Protein AF-A0A7V6X2U0-F1 (afdb_monomer_lite)

pLDDT: mean 84.94, std 12.55, range [44.94, 97.94]

Radius of gyration: 14.76 Å; chains: 1; bounding box: 34×36×32 Å

Foldseek 3Di:
DVVQLVVCVVPNDPVSNVVVVVVVVVVVQVVCVVVPHHPVNVLVVLLVVLVVCVVVDDPVCVPPVPSVVVNVVSVVVPD

Sequence (79 aa):
SVASLLRSMVNGGEDLIADCLAGIIMTAYILGKRVGVAYVRVDQRLKEKVGAGIREGHQIEEWYGDLSSLLKYLEGRKR

Secondary structure (DSSP, 8-state):
-HHHHHHHHHH--HHHHHHHHHHHHHHHHHHHHHTT--HHHHHHHHHHHHHHHHHT--THHHHH-HHHHHHHHHHHTT-

Structure (mmCIF, N/CA/C/O backbone):
data_AF-A0A7V6X2U0-F1
#
_entry.id   AF-A0A7V6X2U0-F1
#
loop_
_atom_site.group_PDB
_atom_site.id
_atom_site.type_symbol
_atom_site.label_atom_id
_atom_site.label_alt_id
_atom_site.label_comp_id
_atom_site.label_asym_id
_atom_site.label_entity_id
_atom_site.label_seq_id
_atom_site.pdbx_PDB_ins_code
_atom_site.Cartn_x
_atom_site.Cartn_y
_atom_site.Cartn_z
_atom_site.occupancy
_atom_site.B_iso_or_equiv
_atom_site.auth_seq_id
_atom_site.auth_comp_id
_atom_site.auth_asym_id
_atom_site.auth_atom_id
_atom_site.pdbx_PDB_model_num
ATOM 1 N N . SER A 1 1 ? 12.451 -7.790 -6.486 1.00 71.88 1 SER A N 1
ATOM 2 C CA . SER A 1 1 ? 12.949 -7.036 -5.310 1.00 71.88 1 SER A CA 1
ATOM 3 C C . SER A 1 1 ? 12.788 -5.542 -5.571 1.00 71.88 1 SER A C 1
ATOM 5 O O . SER A 1 1 ? 12.625 -5.172 -6.728 1.00 71.88 1 SER A O 1
ATOM 7 N N . VAL A 1 2 ? 12.859 -4.682 -4.545 1.00 76.38 2 VAL A N 1
ATOM 8 C CA . VAL A 1 2 ? 12.800 -3.210 -4.720 1.00 76.38 2 VAL A CA 1
ATOM 9 C C . VAL A 1 2 ? 13.888 -2.718 -5.686 1.00 76.38 2 VAL A C 1
ATOM 11 O O . VAL A 1 2 ? 13.631 -1.874 -6.531 1.00 76.38 2 VAL A O 1
ATOM 14 N N . ALA A 1 3 ? 15.074 -3.334 -5.658 1.00 74.81 3 ALA A N 1
ATOM 15 C CA . ALA A 1 3 ? 16.144 -3.043 -6.610 1.00 74.81 3 ALA A CA 1
ATOM 16 C C . ALA A 1 3 ? 15.770 -3.357 -8.074 1.00 74.81 3 ALA A C 1
ATOM 18 O O . ALA A 1 3 ? 16.205 -2.652 -8.979 1.00 74.81 3 ALA A O 1
ATOM 19 N N . SER A 1 4 ? 14.969 -4.399 -8.326 1.00 69.25 4 SER A N 1
ATOM 20 C CA . SER A 1 4 ? 14.456 -4.685 -9.673 1.00 69.25 4 SER A CA 1
ATOM 21 C C . SER A 1 4 ? 13.368 -3.702 -10.094 1.00 69.25 4 SER A C 1
ATOM 23 O O . SER A 1 4 ? 13.400 -3.276 -11.237 1.00 69.25 4 SER A O 1
ATOM 25 N N . LEU A 1 5 ? 12.488 -3.271 -9.179 1.00 79.69 5 LEU A N 1
ATOM 26 C CA . LEU A 1 5 ? 11.523 -2.200 -9.461 1.00 79.69 5 LEU A CA 1
ATOM 27 C C . LEU A 1 5 ? 12.245 -0.919 -9.898 1.00 79.69 5 LEU A C 1
ATOM 29 O O . LEU A 1 5 ? 11.934 -0.371 -10.948 1.00 79.69 5 LEU A O 1
ATOM 33 N N . LEU A 1 6 ? 13.252 -0.489 -9.130 1.00 76.69 6 LEU A N 1
ATOM 34 C CA . LEU A 1 6 ? 14.031 0.714 -9.435 1.00 76.69 6 LEU A CA 1
ATOM 35 C C . LEU A 1 6 ? 14.732 0.619 -10.796 1.00 76.69 6 LEU A C 1
ATOM 37 O O . LEU A 1 6 ? 14.778 1.598 -11.528 1.00 76.69 6 LEU A O 1
ATOM 41 N N . ARG A 1 7 ? 15.235 -0.563 -11.174 1.00 75.62 7 ARG A N 1
ATOM 42 C CA . ARG A 1 7 ? 15.804 -0.785 -12.513 1.00 75.62 7 ARG A CA 1
ATOM 43 C C . ARG A 1 7 ? 14.745 -0.753 -13.618 1.00 75.62 7 ARG A C 1
ATOM 45 O O . ARG A 1 7 ? 14.997 -0.151 -14.659 1.00 75.62 7 ARG A O 1
ATOM 52 N N . SER A 1 8 ? 13.578 -1.357 -13.394 1.00 77.38 8 SER A N 1
ATOM 53 C CA . SER A 1 8 ? 12.465 -1.343 -14.352 1.00 77.38 8 SER A CA 1
ATOM 54 C C . SER A 1 8 ? 11.888 0.058 -14.555 1.00 77.38 8 SER A C 1
ATOM 56 O O . SER A 1 8 ? 11.502 0.383 -15.665 1.00 77.38 8 SER A O 1
ATOM 58 N N . MET A 1 9 ? 11.885 0.922 -13.537 1.00 75.75 9 MET A N 1
ATOM 59 C CA . MET A 1 9 ? 11.447 2.319 -13.683 1.00 75.75 9 MET A CA 1
ATOM 60 C C . MET A 1 9 ? 12.386 3.169 -14.553 1.00 75.75 9 MET A C 1
ATOM 62 O O . MET A 1 9 ? 11.956 4.185 -15.086 1.00 75.75 9 MET A O 1
ATOM 66 N N . VAL A 1 10 ? 13.660 2.781 -14.684 1.00 76.88 10 VAL A N 1
ATOM 67 C CA . VAL A 1 10 ? 14.655 3.524 -15.479 1.00 76.88 10 VAL A CA 1
ATOM 68 C C . VAL A 1 10 ? 14.698 3.039 -16.931 1.00 76.88 10 VAL A C 1
ATOM 70 O O . VAL A 1 10 ? 14.883 3.852 -17.829 1.00 76.88 10 VAL A O 1
ATOM 73 N N . ASN A 1 11 ? 14.532 1.731 -17.169 1.00 73.31 11 ASN A N 1
ATOM 74 C CA . ASN A 1 11 ? 14.786 1.108 -18.480 1.00 73.31 11 ASN A CA 1
ATOM 75 C C . ASN A 1 11 ? 13.702 0.113 -18.950 1.00 73.31 11 ASN A C 1
ATOM 77 O O . ASN A 1 11 ? 13.882 -0.536 -19.978 1.00 73.31 11 ASN A O 1
ATOM 81 N N . GLY A 1 12 ? 12.635 -0.099 -18.177 1.00 70.06 12 GLY A N 1
ATOM 82 C CA . GLY A 1 12 ? 11.625 -1.134 -18.421 1.00 70.06 12 GLY A CA 1
ATOM 83 C C . GLY A 1 12 ? 10.303 -0.593 -18.972 1.00 70.06 12 GLY A C 1
ATOM 84 O O . GLY A 1 12 ? 10.005 0.592 -18.860 1.00 70.06 12 GLY A O 1
ATOM 85 N N . GLY A 1 13 ? 9.503 -1.487 -19.561 1.00 82.31 13 GLY A N 1
ATOM 86 C CA . GLY A 1 13 ? 8.118 -1.209 -19.955 1.00 82.31 13 GLY A CA 1
ATOM 87 C C . GLY A 1 13 ? 7.134 -1.329 -18.786 1.00 82.31 13 GLY A C 1
ATOM 88 O O . GLY A 1 13 ? 7.463 -1.906 -17.747 1.00 82.31 13 GLY A O 1
ATOM 89 N N . GLU A 1 14 ? 5.921 -0.807 -18.975 1.00 85.06 14 GLU A N 1
ATOM 90 C CA . GLU A 1 14 ? 4.843 -0.766 -17.972 1.00 85.06 14 GLU A CA 1
ATOM 91 C C . GLU A 1 14 ? 4.590 -2.129 -17.302 1.00 85.06 14 GLU A C 1
ATOM 93 O O . GLU A 1 14 ? 4.546 -2.208 -16.073 1.00 85.06 14 GLU A O 1
ATOM 98 N N . ASP A 1 15 ? 4.560 -3.215 -18.080 1.00 87.88 15 ASP A N 1
ATOM 99 C CA . ASP A 1 15 ? 4.345 -4.579 -17.575 1.00 87.88 15 ASP A CA 1
ATOM 100 C C . ASP A 1 15 ? 5.423 -5.028 -16.575 1.00 87.88 15 ASP A C 1
ATOM 102 O O . ASP A 1 15 ? 5.121 -5.616 -15.537 1.00 87.88 15 ASP A O 1
ATOM 106 N N . LEU A 1 16 ? 6.694 -4.690 -16.824 1.00 86.44 16 LEU A N 1
ATOM 107 C CA . LEU A 1 16 ? 7.794 -5.041 -15.916 1.00 86.44 16 LEU A CA 1
ATOM 108 C C . LEU A 1 16 ? 7.714 -4.271 -14.596 1.00 86.44 16 LEU A C 1
ATOM 110 O O . LEU A 1 16 ? 8.138 -4.774 -13.548 1.00 86.44 16 LEU A O 1
ATOM 114 N N . ILE A 1 17 ? 7.204 -3.041 -14.640 1.00 86.62 17 ILE A N 1
ATOM 115 C CA . ILE A 1 17 ? 6.963 -2.224 -13.450 1.00 86.62 17 ILE A CA 1
ATOM 116 C C . ILE A 1 17 ? 5.792 -2.822 -12.663 1.00 86.62 17 ILE A C 1
ATOM 118 O O . ILE A 1 17 ? 5.923 -3.033 -11.453 1.00 86.62 17 ILE A O 1
ATOM 122 N N . ALA A 1 18 ? 4.694 -3.164 -13.342 1.00 88.69 18 ALA A N 1
ATOM 123 C CA . ALA A 1 18 ? 3.514 -3.778 -12.742 1.00 88.69 18 ALA A CA 1
ATOM 124 C C . ALA A 1 18 ? 3.844 -5.113 -12.051 1.00 88.69 18 ALA A C 1
ATOM 126 O O . ALA A 1 18 ? 3.506 -5.291 -10.878 1.00 88.69 18 ALA A O 1
ATOM 127 N N . ASP A 1 19 ? 4.593 -6.002 -12.707 1.00 88.00 19 ASP A N 1
ATOM 128 C CA . ASP A 1 19 ? 5.039 -7.278 -12.131 1.00 88.00 19 ASP A CA 1
ATOM 129 C C . ASP A 1 19 ? 5.909 -7.078 -10.883 1.00 88.00 19 ASP A C 1
ATOM 131 O O . ASP A 1 19 ? 5.761 -7.770 -9.867 1.00 88.00 19 ASP A O 1
ATOM 135 N N . CYS A 1 20 ? 6.809 -6.091 -10.914 1.00 89.69 20 CYS A N 1
ATOM 136 C CA . CYS A 1 20 ? 7.640 -5.768 -9.758 1.00 89.69 20 CYS A CA 1
ATOM 137 C C . CYS A 1 20 ? 6.803 -5.257 -8.574 1.00 89.69 20 CYS A C 1
ATOM 139 O O . CYS A 1 20 ? 7.044 -5.675 -7.435 1.00 89.69 20 CYS A O 1
ATOM 141 N N . LEU A 1 21 ? 5.822 -4.383 -8.823 1.00 91.31 21 LEU A N 1
ATOM 142 C CA . LEU A 1 21 ? 4.900 -3.873 -7.803 1.00 91.31 21 LEU A CA 1
ATOM 143 C C . LEU A 1 21 ? 4.024 -4.996 -7.227 1.00 91.31 21 LEU A C 1
ATOM 145 O O . LEU A 1 21 ? 3.893 -5.106 -6.004 1.00 91.31 21 LEU A O 1
ATOM 149 N N . ALA A 1 22 ? 3.505 -5.884 -8.077 1.00 93.44 22 ALA A N 1
ATOM 150 C CA . ALA A 1 22 ? 2.744 -7.058 -7.659 1.00 93.44 22 ALA A CA 1
ATOM 151 C C . ALA A 1 22 ? 3.574 -7.973 -6.741 1.00 93.44 22 ALA A C 1
ATOM 153 O O . ALA A 1 22 ? 3.096 -8.401 -5.688 1.00 93.44 22 ALA A O 1
ATOM 154 N N . GLY A 1 23 ? 4.849 -8.204 -7.071 1.00 93.44 23 GLY A N 1
ATOM 155 C CA . GLY A 1 23 ? 5.768 -8.980 -6.235 1.00 93.44 23 GLY A CA 1
ATOM 156 C C . GLY A 1 23 ? 6.006 -8.370 -4.846 1.00 93.44 23 GLY A C 1
ATOM 157 O O . GLY A 1 23 ? 6.103 -9.100 -3.853 1.00 93.44 23 GLY A O 1
ATOM 158 N N . ILE A 1 24 ? 6.062 -7.038 -4.742 1.00 93.88 24 ILE A N 1
ATOM 159 C CA . ILE A 1 24 ? 6.184 -6.327 -3.457 1.00 93.88 24 ILE A CA 1
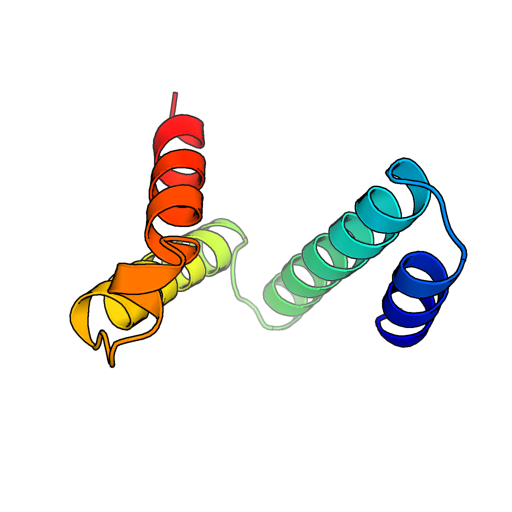ATOM 160 C C . ILE A 1 24 ? 4.919 -6.524 -2.615 1.00 93.88 24 ILE A C 1
ATOM 162 O O . ILE A 1 24 ? 5.017 -6.923 -1.452 1.00 93.88 24 ILE A O 1
ATOM 166 N N . ILE A 1 25 ? 3.742 -6.313 -3.209 1.00 95.00 25 ILE A N 1
ATOM 167 C CA . ILE A 1 25 ? 2.443 -6.494 -2.544 1.00 95.00 25 ILE A CA 1
ATOM 168 C C . ILE A 1 25 ? 2.283 -7.942 -2.054 1.00 95.00 25 ILE A C 1
ATOM 170 O O . ILE A 1 25 ? 1.959 -8.177 -0.889 1.00 95.00 25 ILE A O 1
ATOM 174 N N . MET A 1 26 ? 2.591 -8.924 -2.906 1.00 96.75 26 MET A N 1
ATOM 175 C CA . MET A 1 26 ? 2.563 -10.347 -2.556 1.00 96.75 26 MET A CA 1
ATOM 176 C C . MET A 1 26 ? 3.475 -10.654 -1.362 1.00 96.75 26 MET A C 1
ATOM 178 O O . MET A 1 26 ? 3.065 -11.339 -0.422 1.00 96.75 26 MET A O 1
ATOM 182 N N . THR A 1 27 ? 4.701 -10.124 -1.369 1.00 95.69 27 THR A N 1
ATOM 183 C CA . THR A 1 27 ? 5.658 -10.325 -0.273 1.00 95.69 27 THR A CA 1
ATOM 184 C C . THR A 1 27 ? 5.120 -9.760 1.042 1.00 95.69 27 THR A C 1
ATOM 186 O O . THR A 1 27 ? 5.194 -10.436 2.069 1.00 95.69 27 THR A O 1
ATOM 189 N N . ALA A 1 28 ? 4.521 -8.566 1.021 1.00 95.62 28 ALA A N 1
ATOM 190 C CA . ALA A 1 28 ? 3.926 -7.946 2.204 1.00 95.62 28 ALA A CA 1
ATOM 191 C C . ALA A 1 28 ? 2.813 -8.814 2.817 1.00 95.62 28 ALA A C 1
ATOM 193 O O . ALA A 1 28 ? 2.807 -9.044 4.029 1.00 95.62 28 ALA A O 1
ATOM 194 N N . TYR A 1 29 ? 1.921 -9.372 1.993 1.00 97.31 29 TYR A N 1
ATOM 195 C CA . TYR A 1 29 ? 0.882 -10.290 2.468 1.00 97.31 29 TYR A CA 1
ATOM 196 C C . TYR A 1 29 ? 1.461 -11.576 3.062 1.00 97.31 29 TYR A C 1
ATOM 198 O O . TYR A 1 29 ? 1.042 -11.998 4.143 1.00 97.31 29 TYR A O 1
ATOM 206 N N . ILE A 1 30 ? 2.428 -12.206 2.388 1.00 97.56 30 ILE A N 1
ATOM 207 C CA . ILE A 1 30 ? 3.064 -13.441 2.873 1.00 97.56 30 ILE A CA 1
ATOM 208 C C . ILE A 1 30 ? 3.737 -13.207 4.229 1.00 97.56 30 ILE A C 1
ATOM 210 O O . ILE A 1 30 ? 3.569 -14.020 5.140 1.00 97.56 30 ILE A O 1
ATOM 214 N N . LEU A 1 31 ? 4.465 -12.098 4.380 1.00 97.38 31 LEU A N 1
ATOM 215 C CA . LEU A 1 31 ? 5.096 -11.731 5.646 1.00 97.38 31 LEU A CA 1
ATOM 216 C C . LEU A 1 31 ? 4.054 -11.492 6.738 1.00 97.38 31 LEU A C 1
ATOM 218 O O . LEU A 1 31 ? 4.190 -12.064 7.816 1.00 97.38 31 LEU A O 1
ATOM 222 N N . GLY A 1 32 ? 2.985 -10.745 6.441 1.00 97.12 32 GLY A N 1
ATOM 223 C CA . GLY A 1 32 ? 1.864 -10.532 7.359 1.00 97.12 32 GLY A CA 1
ATOM 224 C C . GLY A 1 32 ? 1.295 -11.849 7.888 1.00 97.12 32 GLY A C 1
ATOM 225 O O . GLY A 1 32 ? 1.231 -12.051 9.099 1.00 97.12 32 GLY A O 1
ATOM 226 N N . LYS A 1 33 ? 0.995 -12.800 6.995 1.00 97.50 33 LYS A N 1
ATOM 227 C CA . LYS A 1 33 ? 0.496 -14.129 7.382 1.00 97.50 33 LYS A CA 1
ATOM 228 C C . LYS A 1 33 ? 1.477 -14.880 8.287 1.00 97.50 33 LYS A C 1
ATOM 230 O O . LYS A 1 33 ? 1.046 -15.486 9.263 1.00 97.50 33 LYS A O 1
ATOM 235 N N . ARG A 1 34 ? 2.781 -14.844 7.986 1.00 97.94 34 ARG A N 1
ATOM 236 C CA . ARG A 1 34 ? 3.821 -15.522 8.786 1.00 97.94 34 ARG A CA 1
ATOM 237 C C . ARG A 1 34 ? 3.929 -14.981 10.210 1.00 97.94 34 ARG A C 1
ATOM 239 O O . ARG A 1 34 ? 4.281 -15.742 11.102 1.00 97.94 34 ARG A O 1
ATOM 246 N N . VAL A 1 35 ? 3.598 -13.708 10.424 1.00 97.50 35 VAL A N 1
ATOM 247 C CA . VAL A 1 35 ? 3.593 -13.073 11.753 1.00 97.50 35 VAL A CA 1
ATOM 248 C C . VAL A 1 35 ? 2.199 -13.027 12.396 1.00 97.50 35 VAL A C 1
ATOM 250 O O . VAL A 1 35 ? 1.990 -12.305 13.366 1.00 97.50 35 VAL A O 1
ATOM 253 N N . GLY A 1 36 ? 1.230 -13.785 11.869 1.00 97.56 36 GLY A N 1
ATOM 254 C CA . GLY A 1 36 ? -0.115 -13.901 12.445 1.00 97.56 36 GLY A CA 1
ATOM 255 C C . GLY A 1 36 ? -1.093 -12.782 12.065 1.00 97.56 36 GLY A C 1
ATOM 256 O O . GLY A 1 36 ? -2.157 -12.666 12.667 1.00 97.56 36 GLY A O 1
ATOM 257 N N . VAL A 1 37 ? -0.779 -11.961 11.060 1.00 97.69 37 VAL A N 1
ATOM 258 C CA . VAL A 1 37 ? -1.664 -10.903 10.553 1.00 97.69 37 VAL A CA 1
ATOM 259 C C . VAL A 1 37 ? -2.419 -11.407 9.322 1.00 97.69 37 VAL A C 1
ATOM 261 O O . VAL A 1 37 ? -1.834 -11.678 8.274 1.00 97.69 37 VAL A O 1
ATOM 264 N N . ALA A 1 38 ? -3.743 -11.514 9.435 1.00 96.75 38 ALA A N 1
ATOM 265 C CA . ALA A 1 38 ? -4.604 -11.900 8.319 1.00 96.75 38 ALA A CA 1
ATOM 266 C C . ALA A 1 38 ? -4.566 -10.866 7.177 1.00 96.75 38 ALA A C 1
ATOM 268 O O . ALA A 1 38 ? -4.456 -9.665 7.426 1.00 96.75 38 ALA A O 1
ATOM 269 N N . TYR A 1 39 ? -4.745 -11.311 5.928 1.00 96.12 39 TYR A N 1
ATOM 270 C CA . TYR A 1 39 ? -4.728 -10.434 4.746 1.00 96.12 39 TYR A CA 1
ATOM 271 C C . TYR A 1 39 ? -5.720 -9.269 4.855 1.00 96.12 39 TYR A C 1
ATOM 273 O O . TYR A 1 39 ? -5.342 -8.118 4.663 1.00 96.12 39 TYR A O 1
ATOM 281 N N . VAL A 1 40 ? -6.946 -9.548 5.310 1.00 95.00 40 VAL A N 1
ATOM 282 C CA . VAL A 1 40 ? -7.973 -8.520 5.550 1.00 95.00 40 VAL A CA 1
ATOM 283 C C . VAL A 1 40 ? -7.521 -7.452 6.551 1.00 95.00 40 VAL A C 1
ATOM 285 O O . VAL A 1 40 ? -7.884 -6.284 6.429 1.00 95.00 40 VAL A O 1
ATOM 288 N N . ARG A 1 41 ? -6.695 -7.821 7.539 1.00 96.19 41 ARG A N 1
ATOM 289 C CA . ARG A 1 41 ? -6.154 -6.869 8.512 1.00 96.19 41 ARG A CA 1
ATOM 290 C C . ARG A 1 41 ? -5.087 -5.986 7.873 1.00 96.19 41 ARG A C 1
ATOM 292 O O . ARG A 1 41 ? -5.051 -4.805 8.195 1.00 96.19 41 ARG A O 1
ATOM 299 N N . VAL A 1 42 ? -4.271 -6.520 6.962 1.00 95.81 42 VAL A N 1
ATOM 300 C CA . VAL A 1 42 ? -3.316 -5.730 6.163 1.00 95.81 42 VAL A CA 1
ATOM 301 C C . VAL A 1 42 ? -4.062 -4.717 5.293 1.00 95.81 42 VAL A C 1
ATOM 303 O O . VAL A 1 42 ? -3.739 -3.533 5.342 1.00 95.81 42 VAL A O 1
ATOM 306 N N . ASP A 1 43 ? -5.114 -5.145 4.592 1.00 94.88 43 ASP A N 1
ATOM 307 C CA . ASP A 1 43 ? -5.940 -4.263 3.754 1.00 94.88 43 ASP A CA 1
ATOM 308 C C . ASP A 1 43 ? -6.596 -3.148 4.567 1.00 94.88 43 ASP A C 1
ATOM 310 O O . ASP A 1 43 ? -6.591 -1.980 4.177 1.00 94.88 43 ASP A O 1
ATOM 314 N N . GLN A 1 44 ? -7.142 -3.503 5.730 1.00 95.12 44 GLN A N 1
ATOM 315 C CA . GLN A 1 44 ? -7.763 -2.546 6.632 1.00 95.12 44 GLN A CA 1
ATOM 316 C C . GLN A 1 44 ? -6.741 -1.530 7.162 1.00 95.12 44 GLN A C 1
ATOM 318 O O . GLN A 1 44 ? -7.020 -0.333 7.174 1.00 95.12 44 GLN A O 1
ATOM 323 N N . ARG A 1 45 ? -5.536 -1.978 7.540 1.00 95.56 45 ARG A N 1
ATOM 324 C CA . ARG A 1 45 ? -4.449 -1.087 7.973 1.00 95.56 45 ARG A CA 1
ATOM 325 C C . ARG A 1 45 ? -3.960 -0.171 6.855 1.00 95.56 45 ARG A C 1
ATOM 327 O O . ARG A 1 45 ? -3.670 0.991 7.127 1.00 95.56 45 ARG A O 1
ATOM 334 N N . LEU A 1 46 ? -3.894 -0.660 5.616 1.00 94.44 46 LEU A N 1
ATOM 335 C CA . LEU A 1 46 ? -3.562 0.163 4.453 1.00 94.44 46 LEU A CA 1
ATOM 336 C C . LEU A 1 46 ? -4.591 1.287 4.277 1.00 94.44 46 LEU A C 1
ATOM 338 O O . LEU A 1 46 ? -4.204 2.448 4.192 1.00 94.44 46 LEU A O 1
ATOM 342 N N . LYS A 1 47 ? -5.890 0.962 4.311 1.00 94.00 47 LYS A N 1
ATOM 343 C CA . LYS A 1 47 ? -6.977 1.955 4.233 1.00 94.00 47 LYS A CA 1
ATOM 344 C C . LYS A 1 47 ? -6.914 2.986 5.358 1.00 94.00 47 LYS A C 1
ATOM 346 O O . LYS A 1 47 ? -7.006 4.180 5.092 1.00 94.00 47 LYS A O 1
ATOM 351 N N . GLU A 1 48 ? -6.723 2.539 6.600 1.00 94.50 48 GLU A N 1
ATOM 352 C CA . GLU A 1 48 ? -6.560 3.427 7.761 1.00 94.50 48 GLU A CA 1
ATOM 353 C C . GLU A 1 48 ? -5.391 4.401 7.566 1.00 94.50 48 GLU A C 1
ATOM 355 O O . GLU A 1 48 ? -5.546 5.595 7.820 1.00 94.50 48 GLU A O 1
ATOM 360 N N . LYS A 1 49 ? -4.246 3.904 7.081 1.00 92.44 49 LYS A N 1
ATOM 361 C CA . LYS A 1 49 ? -3.035 4.700 6.850 1.00 92.44 49 LYS A CA 1
ATOM 362 C C . LYS A 1 49 ? -3.197 5.701 5.704 1.00 92.44 49 LYS A C 1
ATOM 364 O O . LYS A 1 49 ? -2.772 6.841 5.851 1.00 92.44 49 LYS A O 1
ATOM 369 N N . VAL A 1 50 ? -3.842 5.306 4.606 1.00 91.44 50 VAL A N 1
ATOM 370 C CA . VAL A 1 50 ? -4.190 6.213 3.498 1.00 91.44 50 VAL A CA 1
ATOM 371 C C . VAL A 1 50 ? -5.118 7.323 3.999 1.00 91.44 50 VAL A C 1
ATOM 373 O O . VAL A 1 50 ? -4.826 8.499 3.813 1.00 91.44 50 VAL A O 1
ATOM 376 N N . GLY A 1 51 ? -6.187 6.968 4.718 1.00 91.06 51 GLY A N 1
ATOM 377 C CA . GLY A 1 51 ? -7.113 7.951 5.281 1.00 91.06 51 GLY A CA 1
ATOM 378 C C . GLY A 1 51 ? -6.468 8.871 6.323 1.00 91.06 51 GLY A C 1
ATOM 379 O O . GLY A 1 51 ? -6.840 10.037 6.415 1.00 91.06 51 GLY A O 1
ATOM 380 N N . ALA A 1 52 ? -5.508 8.371 7.107 1.00 90.25 52 ALA A N 1
ATOM 381 C CA . ALA A 1 52 ? -4.717 9.196 8.018 1.00 90.25 52 ALA A CA 1
ATOM 382 C C . ALA A 1 52 ? -3.837 10.191 7.253 1.00 90.25 52 ALA A C 1
ATOM 384 O O . ALA A 1 52 ? -3.916 11.375 7.546 1.00 90.25 52 ALA A O 1
ATOM 385 N N . GLY A 1 53 ? -3.114 9.748 6.219 1.00 86.69 53 GLY A N 1
ATOM 386 C CA . GLY A 1 53 ? -2.284 10.629 5.390 1.00 86.69 53 GLY A CA 1
ATOM 387 C C . GLY A 1 53 ? -3.073 11.747 4.700 1.00 86.69 53 GLY A C 1
ATOM 388 O O . GLY A 1 53 ? -2.593 12.872 4.634 1.00 86.69 53 GLY A O 1
ATOM 389 N N . ILE A 1 54 ? -4.311 11.471 4.271 1.00 87.81 54 ILE A N 1
ATOM 390 C CA . ILE A 1 54 ? -5.220 12.500 3.736 1.00 87.81 54 ILE A CA 1
ATOM 391 C C . ILE A 1 54 ? -5.590 13.524 4.821 1.00 87.81 54 ILE A C 1
ATOM 393 O O . ILE A 1 54 ? -5.541 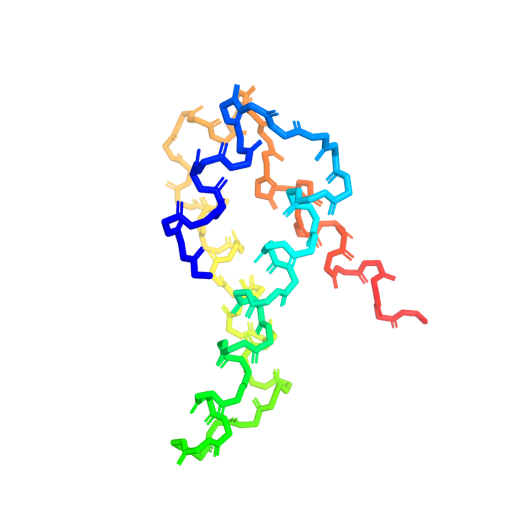14.726 4.580 1.00 87.81 54 ILE A O 1
ATOM 397 N N . ARG A 1 55 ? -5.949 13.068 6.031 1.00 85.75 55 ARG A N 1
ATOM 398 C CA . ARG A 1 55 ? -6.328 13.959 7.147 1.00 85.75 55 ARG A CA 1
ATOM 399 C C . ARG A 1 55 ? -5.160 14.773 7.695 1.00 85.75 55 ARG A C 1
ATOM 401 O O . ARG A 1 55 ? -5.360 15.898 8.131 1.00 85.75 55 ARG A O 1
ATOM 408 N N . GLU A 1 56 ? -3.969 14.186 7.709 1.00 84.62 56 GLU A N 1
ATOM 409 C CA . GLU A 1 56 ? -2.723 14.809 8.167 1.00 84.62 56 GLU A CA 1
ATOM 410 C C . GLU A 1 56 ? -2.136 15.778 7.126 1.00 84.62 56 GLU A C 1
ATOM 412 O O . GLU A 1 56 ? -1.125 16.418 7.401 1.00 84.62 56 GLU A O 1
ATOM 417 N N . GLY A 1 57 ? -2.776 15.885 5.954 1.00 65.94 57 GLY A N 1
ATOM 418 C CA . GLY A 1 57 ? -2.368 16.628 4.766 1.00 65.94 57 GLY A CA 1
ATOM 419 C C . GLY A 1 57 ? -1.479 17.847 5.012 1.00 65.94 57 GLY A C 1
ATOM 420 O O . GLY A 1 57 ? -1.947 18.955 5.258 1.00 65.94 57 GLY A O 1
ATOM 421 N N . HIS A 1 58 ? -0.176 17.654 4.827 1.00 60.16 58 HIS A N 1
ATOM 422 C CA . HIS A 1 58 ? 0.750 18.731 4.506 1.00 60.16 58 HIS A CA 1
ATOM 423 C C . HIS A 1 58 ? 0.790 18.866 2.986 1.00 60.16 58 HIS A C 1
ATOM 425 O O . HIS A 1 58 ? 1.315 17.951 2.366 1.00 60.16 58 HIS A O 1
ATOM 431 N N . GLN A 1 59 ? 0.253 19.970 2.437 1.00 55.84 59 GLN A N 1
ATOM 432 C CA . GLN A 1 59 ? 0.367 20.576 1.082 1.00 55.84 59 GLN A CA 1
ATOM 433 C C . GLN A 1 59 ? 0.474 19.663 -0.165 1.00 55.84 59 GLN A C 1
ATOM 435 O O . GLN A 1 59 ? -0.136 19.949 -1.175 1.00 55.84 59 GLN A O 1
ATOM 440 N N . ILE A 1 60 ? 1.201 18.556 -0.145 1.00 57.12 60 ILE A N 1
ATOM 441 C CA . ILE A 1 60 ? 1.429 17.614 -1.243 1.00 57.12 60 ILE A CA 1
ATOM 442 C C . ILE A 1 60 ? 0.149 16.870 -1.670 1.00 57.12 60 ILE A C 1
ATOM 444 O O . ILE A 1 60 ? -0.058 16.685 -2.866 1.00 57.12 60 ILE A O 1
ATOM 448 N N . GLU A 1 61 ? -0.740 16.480 -0.749 1.00 65.44 61 GLU A N 1
ATOM 449 C CA . GLU A 1 61 ? -1.991 15.791 -1.133 1.00 65.44 61 GLU A CA 1
ATOM 450 C C . GLU A 1 61 ? -2.954 16.721 -1.890 1.00 65.44 61 GLU A C 1
ATOM 452 O O . GLU A 1 61 ? -3.617 16.272 -2.820 1.00 65.44 61 GLU A O 1
ATOM 457 N N . GLU A 1 62 ? -2.970 18.021 -1.572 1.00 60.03 62 GLU A N 1
ATOM 458 C CA . GLU A 1 62 ? -3.732 19.016 -2.345 1.00 60.03 62 GLU A CA 1
ATOM 459 C C . GLU A 1 62 ? -3.226 19.150 -3.791 1.00 60.03 62 GLU A C 1
ATOM 461 O O . GLU A 1 62 ? -3.991 19.535 -4.670 1.00 60.03 62 GLU A O 1
AT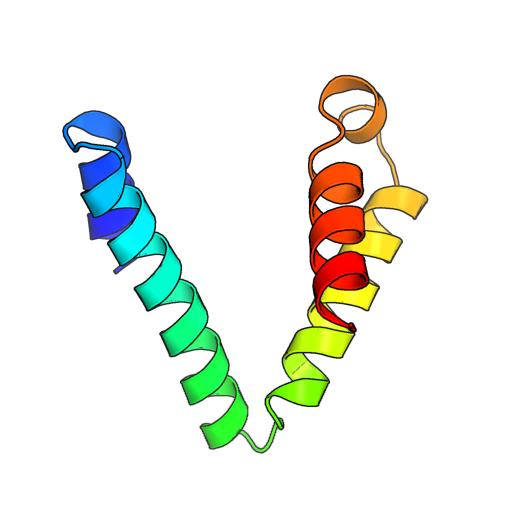OM 466 N N . TRP A 1 63 ? -1.952 18.831 -4.047 1.00 60.34 63 TRP A N 1
ATOM 467 C CA . TRP A 1 63 ? -1.308 19.043 -5.347 1.00 60.34 63 TRP A CA 1
ATOM 468 C C . TRP A 1 63 ? -1.264 17.781 -6.215 1.00 60.34 63 TRP A C 1
ATOM 470 O O . TRP A 1 63 ? -1.332 17.896 -7.436 1.00 60.34 63 TRP A O 1
ATOM 480 N N . TYR A 1 64 ? -1.164 16.592 -5.611 1.00 65.06 64 TYR A N 1
ATOM 481 C CA . TYR A 1 64 ? -1.017 15.327 -6.345 1.00 65.06 64 TYR A CA 1
ATOM 482 C C . TYR A 1 64 ? -2.235 14.399 -6.225 1.00 65.06 64 TYR A C 1
ATOM 484 O O . TYR A 1 64 ? -2.531 13.669 -7.167 1.00 65.06 64 TYR A O 1
ATOM 492 N N . GLY A 1 65 ? -2.982 14.434 -5.113 1.00 81.44 65 GLY A N 1
ATOM 493 C CA . GLY A 1 65 ? -4.203 13.635 -4.933 1.00 81.44 65 GLY A CA 1
ATOM 494 C C . GLY A 1 65 ? -4.009 12.111 -4.982 1.00 81.44 65 GLY A C 1
ATOM 495 O O . GLY A 1 65 ? -4.984 11.369 -5.153 1.00 81.44 65 GLY A O 1
ATOM 496 N N . ASP A 1 66 ? -2.771 11.627 -4.857 1.00 85.62 66 ASP A N 1
ATOM 497 C CA . ASP A 1 66 ? -2.426 10.212 -5.004 1.00 85.62 66 ASP A CA 1
ATOM 498 C C . ASP A 1 66 ? -3.091 9.346 -3.924 1.00 85.62 66 ASP A C 1
ATOM 500 O O . ASP A 1 66 ? -3.591 8.255 -4.223 1.00 85.62 66 ASP A O 1
ATOM 504 N N . LEU A 1 67 ? -3.157 9.821 -2.671 1.00 88.81 67 LEU A N 1
ATOM 505 C CA . LEU A 1 67 ? -3.795 9.068 -1.587 1.00 88.81 67 LEU A CA 1
ATOM 506 C C . LEU A 1 67 ? -5.312 9.024 -1.765 1.00 88.81 67 LEU A C 1
ATOM 508 O O . LEU A 1 67 ? -5.925 7.982 -1.534 1.00 88.81 67 LEU A O 1
ATOM 512 N N . SER A 1 68 ? -5.915 10.119 -2.219 1.00 89.50 68 SER A N 1
ATOM 513 C CA . SER A 1 68 ? -7.342 10.215 -2.529 1.00 89.50 68 SER A CA 1
ATOM 514 C C . SER A 1 68 ? -7.732 9.289 -3.684 1.00 89.50 68 SER A C 1
ATOM 516 O O . SER A 1 68 ? -8.726 8.560 -3.596 1.00 89.50 68 SER A O 1
ATOM 518 N N . SER A 1 69 ? -6.919 9.246 -4.744 1.00 90.31 69 SER A N 1
ATOM 519 C CA . SER A 1 69 ? -7.086 8.316 -5.868 1.00 90.31 69 SER A CA 1
ATOM 520 C C . SER A 1 69 ? -6.967 6.858 -5.412 1.00 90.31 69 SER A C 1
ATOM 522 O O . SER A 1 69 ? -7.832 6.024 -5.711 1.00 90.31 69 SER A O 1
ATOM 524 N N . LEU A 1 70 ? -5.953 6.555 -4.594 1.00 91.38 70 LE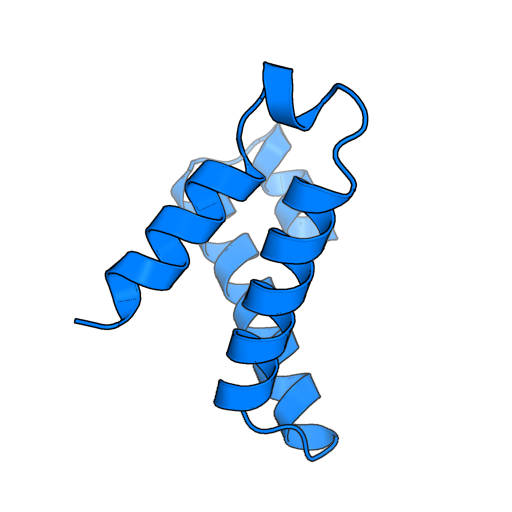U A N 1
ATOM 525 C CA . LEU A 1 70 ? -5.755 5.224 -4.030 1.00 91.38 70 LEU A CA 1
ATOM 526 C C . LEU A 1 70 ? -6.912 4.812 -3.112 1.00 91.38 70 LEU A C 1
ATOM 528 O O . LEU A 1 70 ? -7.386 3.679 -3.202 1.00 91.38 70 LEU A O 1
ATOM 532 N N . LEU A 1 71 ? -7.408 5.708 -2.256 1.00 91.62 71 LEU A N 1
ATOM 533 C CA . LEU A 1 71 ? -8.550 5.431 -1.384 1.00 91.62 71 LEU A CA 1
ATOM 534 C C . LEU A 1 71 ? -9.785 5.055 -2.208 1.00 91.62 71 LEU A C 1
ATOM 536 O O . LEU A 1 71 ? -10.392 4.014 -1.953 1.00 91.62 71 LEU A O 1
ATOM 540 N N . LYS A 1 72 ? -10.093 5.835 -3.251 1.00 91.50 72 LYS A N 1
ATOM 541 C CA . LYS A 1 72 ? -11.213 5.570 -4.164 1.00 91.50 72 LYS A CA 1
ATOM 542 C C . LYS A 1 72 ? -11.097 4.199 -4.835 1.00 91.50 72 LYS A C 1
ATOM 544 O O . LYS A 1 72 ? -12.081 3.461 -4.898 1.00 91.50 72 LYS A O 1
ATOM 549 N N . TYR A 1 73 ? -9.903 3.823 -5.294 1.00 91.81 73 TYR A N 1
ATOM 550 C CA . TYR A 1 73 ? -9.648 2.487 -5.841 1.00 91.81 73 TYR A CA 1
ATOM 551 C C . TYR A 1 73 ? -9.889 1.379 -4.798 1.00 91.81 73 TYR A C 1
ATOM 553 O O . TYR A 1 73 ? -10.582 0.394 -5.065 1.00 91.81 73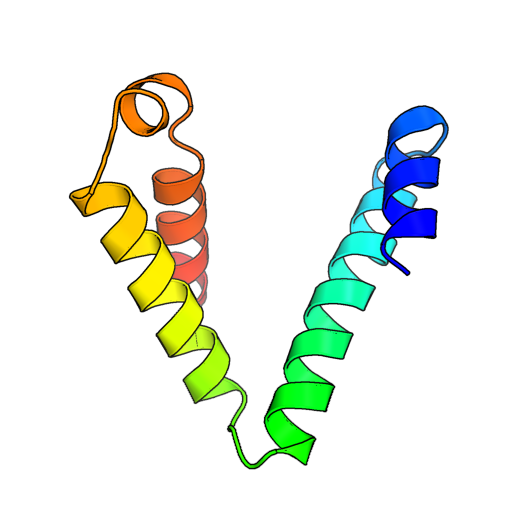 TYR A O 1
ATOM 561 N N . LEU A 1 74 ? -9.360 1.549 -3.582 1.00 90.62 74 LEU A N 1
ATOM 562 C CA . LEU A 1 74 ? -9.488 0.572 -2.496 1.00 90.62 74 LEU A CA 1
AT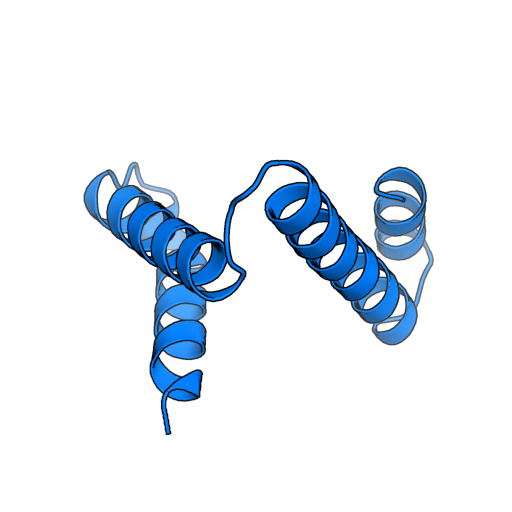OM 563 C C . LEU A 1 74 ? -10.936 0.411 -2.000 1.00 90.62 74 LEU A C 1
ATOM 565 O O . LEU A 1 74 ? -11.304 -0.657 -1.494 1.00 90.62 74 LEU A O 1
ATOM 569 N N . GLU A 1 75 ? -11.755 1.455 -2.099 1.00 88.44 75 GLU A N 1
ATOM 570 C CA . GLU A 1 75 ? -13.186 1.429 -1.788 1.00 88.44 75 GLU A CA 1
ATOM 571 C C . GLU A 1 75 ? -14.015 0.811 -2.918 1.00 88.44 75 GLU A C 1
ATOM 573 O O . GLU A 1 75 ? -14.902 0.005 -2.639 1.00 88.44 75 GLU A O 1
ATOM 578 N N . GLY A 1 76 ? -13.678 1.085 -4.182 1.00 84.06 76 GLY A N 1
ATOM 579 C CA . GLY A 1 76 ? -14.338 0.490 -5.349 1.00 84.06 76 GLY A CA 1
ATOM 580 C C . GLY A 1 76 ? -14.192 -1.034 -5.441 1.00 84.06 76 GLY A C 1
ATOM 581 O O . GLY A 1 76 ? -15.073 -1.709 -5.963 1.00 84.06 76 GLY A O 1
ATOM 582 N N . ARG A 1 77 ? -13.125 -1.598 -4.862 1.00 71.00 77 ARG A N 1
ATOM 583 C CA . ARG A 1 77 ? -12.845 -3.046 -4.827 1.00 71.00 77 ARG A CA 1
ATOM 584 C C . ARG A 1 77 ? -13.772 -3.853 -3.897 1.00 71.00 77 ARG A C 1
ATOM 586 O O . ARG A 1 77 ? -13.669 -5.072 -3.857 1.00 71.00 77 ARG A O 1
ATOM 593 N N . LYS A 1 78 ? -14.645 -3.199 -3.118 1.00 56.12 78 LYS A N 1
ATOM 594 C CA . LYS A 1 78 ? -15.598 -3.842 -2.185 1.00 56.12 78 LYS A CA 1
ATOM 595 C C . LYS A 1 78 ? -16.932 -4.272 -2.833 1.00 56.12 78 LYS A C 1
ATOM 597 O O . LYS A 1 78 ? -17.864 -4.576 -2.090 1.00 56.12 78 LYS A O 1
ATOM 602 N N . ARG A 1 79 ? -17.044 -4.277 -4.166 1.00 44.94 79 ARG A N 1
ATOM 603 C CA . ARG A 1 79 ? -18.264 -4.655 -4.898 1.00 44.94 79 ARG A CA 1
ATOM 604 C C . ARG A 1 79 ? -18.162 -6.029 -5.541 1.00 44.94 79 ARG A C 1
ATOM 606 O O . ARG A 1 79 ? -17.075 -6.331 -6.075 1.00 44.94 79 ARG A O 1
#